Protein AF-W4KJT7-F1 (afdb_monomer_lite)

Radius of gyration: 11.75 Å; chains: 1; bounding box: 35×16×21 Å

pLDDT: mean 83.71, std 12.08, range [46.06, 92.5]

Structure (mmCIF, N/CA/C/O backbone):
data_AF-W4KJT7-F1
#
_entry.id   AF-W4KJT7-F1
#
loop_
_atom_site.group_PDB
_atom_site.id
_atom_site.type_symbol
_atom_site.label_atom_id
_atom_site.label_alt_id
_atom_site.label_comp_id
_atom_site.label_asym_id
_atom_site.label_entity_id
_atom_site.label_seq_id
_atom_site.pdbx_PDB_ins_code
_atom_site.Cartn_x
_atom_site.Cartn_y
_atom_site.Cartn_z
_atom_site.occupancy
_atom_site.B_iso_or_equiv
_atom_site.auth_seq_id
_atom_site.auth_comp_id
_atom_site.auth_asym_id
_atom_site.auth_atom_id
_atom_site.pdbx_PDB_model_num
ATOM 1 N N . MET A 1 1 ? 9.429 -7.532 9.141 1.00 59.66 1 MET A N 1
ATOM 2 C CA . MET A 1 1 ? 8.674 -6.337 8.698 1.00 59.66 1 MET A CA 1
ATOM 3 C C . MET A 1 1 ? 7.229 -6.746 8.454 1.00 59.66 1 MET A C 1
ATOM 5 O O . MET A 1 1 ? 7.020 -7.746 7.773 1.00 59.66 1 MET A O 1
ATOM 9 N N . ALA A 1 2 ? 6.264 -6.045 9.051 1.00 72.31 2 ALA A N 1
ATOM 10 C CA . ALA A 1 2 ? 4.837 -6.345 8.904 1.00 72.31 2 ALA A CA 1
ATOM 11 C C . ALA A 1 2 ? 4.328 -5.890 7.528 1.00 72.31 2 ALA A C 1
ATOM 13 O O . ALA A 1 2 ? 4.812 -4.888 7.017 1.00 72.31 2 ALA A O 1
ATOM 14 N N . LYS A 1 3 ? 3.402 -6.637 6.912 1.00 80.56 3 LYS A N 1
ATOM 15 C CA . LYS A 1 3 ? 2.748 -6.233 5.652 1.00 80.56 3 LYS A CA 1
ATOM 16 C C . LYS A 1 3 ? 1.927 -4.947 5.880 1.00 80.56 3 LYS A C 1
ATOM 18 O O . LYS A 1 3 ? 1.421 -4.804 6.993 1.00 80.56 3 LYS A O 1
ATOM 23 N N . PRO A 1 4 ? 1.766 -4.066 4.870 1.00 84.25 4 PRO A N 1
ATOM 24 C CA . PRO A 1 4 ? 0.858 -2.927 4.964 1.00 84.25 4 PRO A CA 1
ATOM 25 C C . PRO A 1 4 ? -0.543 -3.356 5.389 1.00 84.25 4 PRO A C 1
ATOM 27 O O . PRO A 1 4 ? -1.033 -4.425 5.003 1.00 84.25 4 PRO A O 1
ATOM 30 N N . THR A 1 5 ? -1.186 -2.507 6.172 1.00 87.19 5 THR A N 1
ATOM 31 C CA . THR A 1 5 ? -2.579 -2.664 6.560 1.00 87.19 5 THR A CA 1
ATOM 32 C C . THR A 1 5 ? -3.455 -2.470 5.320 1.00 87.19 5 THR A C 1
ATOM 34 O O . THR A 1 5 ? -3.268 -1.490 4.594 1.00 87.19 5 THR A O 1
ATOM 37 N N . PRO A 1 6 ? -4.411 -3.375 5.034 1.00 90.31 6 PRO A N 1
ATOM 38 C CA . PRO A 1 6 ? -5.344 -3.170 3.934 1.00 90.31 6 PRO A CA 1
ATOM 39 C C . PRO A 1 6 ? -6.110 -1.850 4.086 1.00 90.31 6 PRO A C 1
ATOM 41 O O . PRO A 1 6 ? -6.648 -1.565 5.155 1.00 90.31 6 PRO A O 1
ATOM 44 N N . PHE A 1 7 ? -6.179 -1.068 3.012 1.00 89.81 7 PHE A N 1
ATOM 45 C CA . PHE A 1 7 ? -6.822 0.240 2.978 1.00 89.81 7 PHE A CA 1
ATOM 46 C C . PHE A 1 7 ? -8.262 0.124 2.485 1.00 89.81 7 PHE A C 1
ATOM 48 O O . PHE A 1 7 ? -8.508 -0.367 1.387 1.00 89.81 7 PHE A O 1
ATOM 55 N N . ASP A 1 8 ? -9.215 0.585 3.286 1.00 88.44 8 ASP A N 1
ATOM 56 C CA . ASP A 1 8 ? -10.656 0.516 3.012 1.00 88.44 8 ASP A CA 1
ATOM 57 C C . ASP A 1 8 ? -11.235 1.819 2.425 1.00 88.44 8 ASP A C 1
ATOM 59 O O . ASP A 1 8 ? -12.447 1.942 2.253 1.00 88.44 8 ASP A O 1
ATOM 63 N N . GLY A 1 9 ? -10.383 2.804 2.121 1.00 85.19 9 GLY A N 1
ATOM 64 C CA . GLY A 1 9 ? -10.801 4.117 1.628 1.00 85.19 9 GLY A CA 1
ATOM 65 C C . GLY A 1 9 ? -11.082 5.149 2.724 1.00 85.19 9 GLY A C 1
ATOM 66 O O . GLY A 1 9 ? -11.420 6.294 2.407 1.00 85.19 9 GLY A O 1
ATOM 67 N N . ASN A 1 10 ? -10.931 4.803 4.007 1.00 87.81 10 ASN A N 1
ATOM 68 C CA . ASN A 1 10 ? -11.095 5.750 5.101 1.00 87.81 10 ASN A CA 1
ATOM 69 C C . ASN A 1 10 ? -10.031 6.854 5.048 1.00 87.81 10 ASN A C 1
ATOM 71 O O . ASN A 1 10 ? -8.846 6.625 5.294 1.00 87.81 10 ASN A O 1
ATOM 75 N N . ARG A 1 11 ? -10.474 8.095 4.819 1.00 86.38 11 ARG A N 1
ATOM 76 C CA . ARG A 1 11 ? -9.589 9.267 4.720 1.00 86.38 11 ARG A CA 1
ATOM 77 C C . ARG A 1 11 ? -8.692 9.470 5.942 1.00 86.38 11 ARG A C 1
ATOM 79 O O . ARG A 1 11 ? -7.586 9.972 5.790 1.00 86.38 11 ARG A O 1
ATOM 86 N N . LYS A 1 12 ? -9.137 9.063 7.138 1.00 90.25 12 LYS A N 1
ATOM 87 C CA . LYS A 1 12 ? -8.338 9.173 8.373 1.00 90.25 12 LYS A CA 1
ATOM 88 C C . LYS A 1 12 ? -7.111 8.257 8.370 1.00 90.25 12 LYS A C 1
ATOM 90 O O . LYS A 1 12 ? -6.182 8.499 9.126 1.00 90.25 12 LYS A O 1
ATOM 95 N N . GLN A 1 13 ? -7.122 7.209 7.549 1.00 88.19 13 GLN A N 1
ATOM 96 C CA . GLN A 1 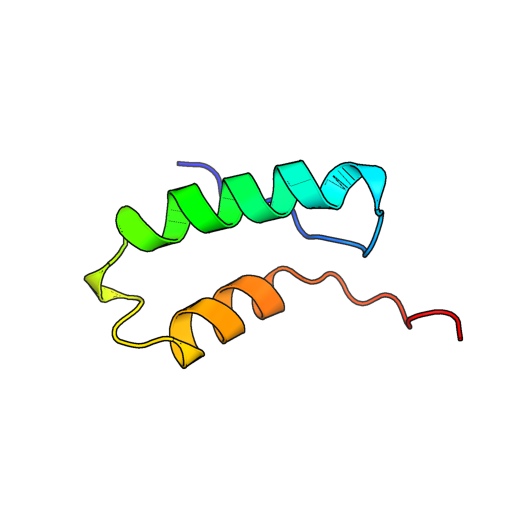13 ? -6.058 6.208 7.458 1.00 88.19 13 GLN A CA 1
ATOM 97 C C . GLN A 1 13 ? -5.195 6.384 6.202 1.00 88.19 13 GLN A C 1
ATOM 99 O O . GLN A 1 13 ? -4.220 5.657 6.033 1.00 88.19 13 GLN A O 1
ATOM 104 N N . THR A 1 14 ? -5.512 7.355 5.334 1.00 90.25 14 THR A N 1
ATOM 105 C CA . THR A 1 14 ? -4.783 7.586 4.078 1.00 90.25 14 THR A CA 1
ATOM 106 C C . THR A 1 14 ? -3.303 7.869 4.311 1.00 90.25 14 THR A C 1
ATOM 108 O O . THR A 1 14 ? -2.463 7.267 3.651 1.00 90.25 14 THR A O 1
ATOM 111 N N . GLU A 1 15 ? -2.962 8.759 5.248 1.00 92.44 15 GLU A N 1
ATOM 112 C CA . GLU A 1 15 ? -1.560 9.109 5.520 1.00 92.44 15 GLU A CA 1
ATOM 113 C C . GLU A 1 15 ? -0.770 7.912 6.050 1.00 92.44 15 GLU A C 1
ATOM 115 O O . GLU A 1 15 ? 0.324 7.632 5.563 1.00 92.44 15 GLU A O 1
ATOM 120 N N . GLN A 1 16 ? -1.356 7.160 6.986 1.00 92.50 16 GLN A N 1
ATOM 121 C CA . GLN A 1 16 ? -0.751 5.938 7.510 1.00 92.50 16 GLN A CA 1
ATOM 122 C C . GLN A 1 16 ? -0.524 4.913 6.393 1.00 92.50 16 GLN A C 1
ATOM 124 O O . GLN A 1 16 ? 0.568 4.363 6.275 1.00 92.50 16 GLN A O 1
ATOM 129 N N . PHE A 1 17 ? -1.529 4.687 5.546 1.00 91.44 17 PHE A N 1
ATOM 130 C CA . PHE A 1 17 ? -1.420 3.759 4.427 1.00 91.44 17 PHE A CA 1
ATOM 131 C C . PHE A 1 17 ? -0.302 4.162 3.456 1.00 91.44 17 PHE A C 1
ATOM 133 O O . PHE A 1 17 ? 0.540 3.336 3.105 1.00 91.44 17 PHE A O 1
ATOM 140 N N . LEU A 1 18 ? -0.247 5.437 3.055 1.00 91.38 18 LEU A N 1
ATOM 141 C CA . LEU A 1 18 ? 0.805 5.938 2.168 1.00 91.38 18 LEU A CA 1
ATOM 142 C C . LEU A 1 18 ? 2.193 5.787 2.797 1.00 91.38 18 LEU A C 1
ATOM 144 O O . LEU A 1 18 ? 3.125 5.372 2.110 1.00 91.38 18 LEU A O 1
ATOM 148 N N . HIS A 1 19 ? 2.319 6.055 4.096 1.00 92.25 19 HIS A N 1
ATOM 149 C CA . HIS A 1 19 ? 3.571 5.882 4.823 1.00 92.25 19 HIS A CA 1
ATOM 150 C C . HIS A 1 19 ? 4.028 4.413 4.855 1.00 92.25 19 HIS A C 1
ATOM 152 O O . HIS A 1 19 ? 5.189 4.115 4.582 1.00 92.25 19 HIS A O 1
ATOM 158 N N . GLU A 1 20 ? 3.119 3.470 5.114 1.00 91.94 20 GLU A N 1
ATOM 159 C CA . GLU A 1 20 ? 3.428 2.033 5.111 1.00 91.94 20 GLU A CA 1
ATOM 160 C C . GLU A 1 20 ? 3.873 1.530 3.724 1.00 91.94 20 GLU A C 1
ATOM 162 O O . GLU A 1 20 ? 4.784 0.700 3.618 1.00 91.94 20 GLU A O 1
ATOM 167 N N . ILE A 1 21 ? 3.271 2.047 2.647 1.00 91.00 21 ILE A N 1
ATOM 168 C CA . ILE A 1 21 ? 3.683 1.747 1.269 1.00 91.00 21 ILE A CA 1
ATOM 169 C C . ILE A 1 21 ? 5.065 2.340 0.963 1.00 91.00 21 ILE A C 1
ATOM 171 O O . ILE A 1 21 ? 5.914 1.643 0.395 1.00 91.00 21 ILE A O 1
ATOM 175 N N . ASP A 1 22 ? 5.318 3.584 1.369 1.00 89.75 22 ASP A N 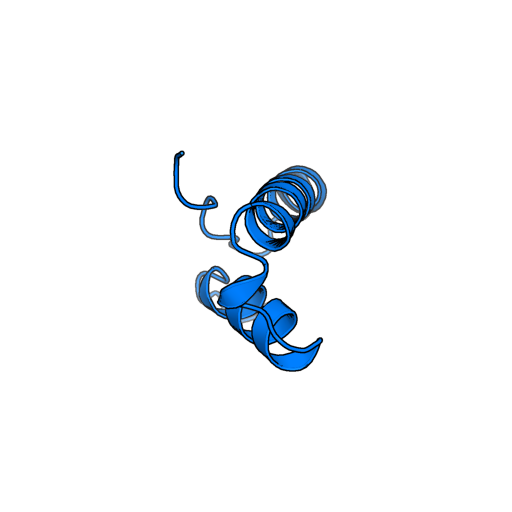1
ATOM 176 C CA . ASP A 1 22 ? 6.590 4.272 1.129 1.00 89.75 22 ASP A CA 1
ATOM 177 C C . ASP A 1 22 ? 7.764 3.628 1.882 1.00 89.75 22 ASP A C 1
ATOM 179 O O . ASP A 1 22 ? 8.879 3.605 1.377 1.00 89.75 22 ASP A O 1
ATOM 183 N N . LEU A 1 23 ? 7.523 2.985 3.029 1.00 89.69 23 LEU A N 1
ATOM 184 C CA . LEU A 1 23 ? 8.534 2.176 3.727 1.00 89.69 23 LEU A CA 1
ATOM 185 C C . LEU A 1 23 ? 8.833 0.834 3.024 1.00 89.69 23 LEU A C 1
ATOM 187 O O . LEU A 1 23 ? 9.954 0.311 3.081 1.00 89.69 23 LEU A O 1
ATOM 191 N N . MET A 1 24 ? 7.842 0.246 2.350 1.00 87.56 24 MET A N 1
ATOM 192 C CA . MET A 1 24 ? 7.951 -1.070 1.699 1.00 87.56 24 MET A CA 1
ATOM 193 C C . MET A 1 24 ? 8.678 -1.036 0.353 1.00 87.56 24 MET A C 1
ATOM 195 O O . MET A 1 24 ? 9.413 -1.965 0.011 1.00 87.56 24 MET A O 1
ATOM 199 N N . ILE A 1 25 ? 8.471 0.020 -0.429 1.00 85.44 25 ILE A N 1
ATOM 200 C CA . ILE A 1 25 ? 9.061 0.155 -1.765 1.00 85.44 25 ILE A CA 1
ATOM 201 C C . ILE A 1 25 ? 10.606 0.181 -1.741 1.00 85.44 25 ILE A C 1
ATOM 203 O O . ILE A 1 25 ? 11.219 -0.592 -2.485 1.00 85.44 25 ILE A O 1
ATOM 207 N N . PRO A 1 26 ? 11.279 1.008 -0.919 1.00 83.75 26 PRO A N 1
ATOM 208 C CA . PRO A 1 26 ? 12.736 1.089 -0.909 1.00 83.75 26 PRO A CA 1
ATOM 209 C C . PRO A 1 26 ? 13.383 -0.168 -0.320 1.00 83.75 26 PRO A C 1
ATOM 211 O O . PRO A 1 26 ? 14.423 -0.600 -0.814 1.00 83.75 26 PRO A O 1
ATOM 214 N N . THR A 1 27 ? 12.750 -0.808 0.670 1.00 84.38 27 THR A N 1
ATOM 215 C CA . THR A 1 27 ? 13.265 -2.039 1.300 1.00 84.38 27 THR A CA 1
ATOM 216 C C . THR A 1 27 ? 13.232 -3.254 0.371 1.00 84.38 27 THR A C 1
ATOM 218 O O . THR A 1 27 ? 13.946 -4.226 0.603 1.00 84.38 27 THR A O 1
ATOM 221 N N . ARG A 1 28 ? 12.441 -3.205 -0.708 1.00 84.00 28 ARG A N 1
ATOM 222 C CA . ARG A 1 28 ? 12.326 -4.272 -1.714 1.00 84.00 28 ARG A CA 1
ATOM 223 C C . ARG A 1 28 ? 12.503 -3.734 -3.127 1.00 84.00 28 ARG A C 1
ATOM 225 O O . ARG A 1 28 ? 11.798 -4.151 -4.041 1.00 84.00 28 ARG A O 1
ATOM 232 N N . LYS A 1 29 ? 13.455 -2.817 -3.319 1.00 82.06 29 LYS A N 1
ATOM 233 C CA . LYS A 1 29 ? 13.688 -2.125 -4.599 1.00 82.06 29 LYS A CA 1
ATOM 234 C C . LYS A 1 29 ? 13.746 -3.068 -5.812 1.00 82.06 29 LYS A C 1
ATOM 236 O O . LYS A 1 29 ? 13.284 -2.701 -6.883 1.00 82.06 29 LYS A O 1
ATOM 241 N N . HIS A 1 30 ? 14.277 -4.282 -5.647 1.00 87.19 30 HIS A N 1
ATOM 242 C CA . HIS A 1 30 ? 14.397 -5.280 -6.721 1.00 87.19 30 HIS A CA 1
ATOM 243 C C . HIS A 1 30 ? 13.041 -5.852 -7.173 1.00 87.19 30 HIS A C 1
ATOM 245 O O . HIS A 1 30 ? 12.908 -6.269 -8.316 1.00 87.19 30 HIS A O 1
ATOM 251 N N . ASN A 1 31 ? 12.023 -5.815 -6.308 1.00 84.38 31 ASN A N 1
ATOM 252 C CA . ASN A 1 31 ? 10.657 -6.247 -6.617 1.00 84.38 31 ASN A CA 1
ATOM 253 C C . ASN A 1 31 ? 9.828 -5.139 -7.291 1.00 84.38 31 ASN A C 1
ATOM 255 O O . ASN A 1 31 ? 8.708 -5.395 -7.725 1.00 84.38 31 ASN A O 1
ATOM 259 N N . PHE A 1 32 ? 10.357 -3.912 -7.354 1.00 87.81 32 PHE A N 1
ATOM 260 C CA . PHE A 1 32 ? 9.671 -2.727 -7.872 1.00 87.81 32 PHE A CA 1
ATOM 261 C C . PHE A 1 32 ? 10.513 -2.027 -8.953 1.00 87.81 32 PHE A C 1
ATOM 263 O O . PHE A 1 32 ? 10.969 -0.896 -8.738 1.00 87.81 32 PHE A O 1
ATOM 270 N N . PRO A 1 33 ? 10.758 -2.699 -10.096 1.00 87.94 33 PRO A N 1
ATOM 271 C CA . PRO A 1 33 ? 11.640 -2.204 -11.156 1.00 87.94 33 PRO A CA 1
ATOM 272 C C . PRO A 1 33 ? 11.154 -0.900 -11.802 1.00 87.94 33 PRO A C 1
ATOM 274 O O . PRO A 1 33 ? 11.959 -0.138 -12.332 1.00 87.94 33 PRO A O 1
ATOM 277 N N . ASP A 1 34 ? 9.857 -0.606 -11.728 1.00 90.38 34 ASP A N 1
ATOM 278 C CA . ASP A 1 34 ? 9.240 0.541 -12.386 1.00 90.38 34 ASP A CA 1
ATOM 279 C C . ASP A 1 34 ? 8.100 1.146 -11.545 1.00 90.38 34 ASP A C 1
ATOM 281 O O . ASP A 1 34 ? 7.791 0.717 -10.432 1.00 90.38 34 ASP A O 1
ATOM 285 N N . LYS A 1 35 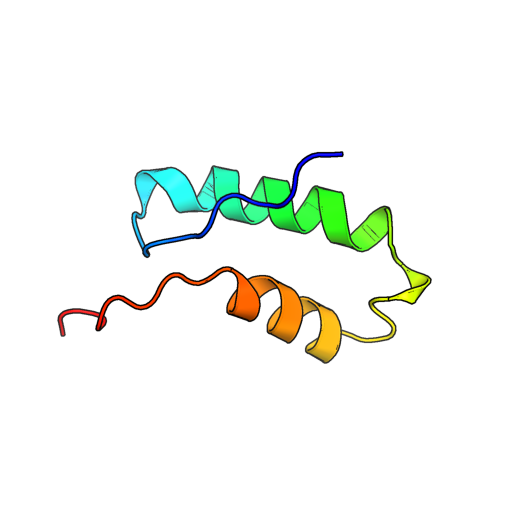? 7.479 2.209 -12.061 1.00 89.19 35 LYS A N 1
ATOM 286 C CA . LYS A 1 35 ? 6.372 2.889 -11.379 1.00 89.19 35 LYS A CA 1
ATOM 287 C C . LYS A 1 35 ? 5.087 2.050 -11.367 1.00 89.19 35 LYS A C 1
ATOM 289 O O . LYS A 1 35 ? 4.325 2.145 -10.408 1.00 89.19 35 LYS A O 1
ATOM 294 N N . PHE A 1 36 ? 4.847 1.231 -12.390 1.00 90.38 36 PHE A N 1
ATOM 295 C CA . PHE A 1 36 ? 3.646 0.402 -12.495 1.00 90.38 36 PHE A CA 1
ATOM 296 C C . PHE A 1 36 ? 3.620 -0.676 -11.417 1.00 90.38 36 PHE A C 1
ATOM 298 O O . PHE A 1 36 ? 2.608 -0.833 -10.745 1.00 90.38 36 PHE A O 1
ATOM 305 N N . THR A 1 37 ? 4.740 -1.356 -11.181 1.00 91.12 37 THR A N 1
ATOM 306 C CA . THR A 1 37 ? 4.864 -2.376 -10.125 1.00 91.12 37 THR A CA 1
ATOM 307 C C . THR A 1 37 ? 4.636 -1.799 -8.725 1.00 91.12 37 THR A C 1
ATOM 309 O O . THR A 1 37 ? 3.993 -2.440 -7.894 1.00 91.12 37 THR A O 1
ATOM 312 N N . LYS A 1 38 ? 5.060 -0.552 -8.474 1.00 90.75 38 LYS A N 1
ATOM 313 C CA . LYS A 1 38 ? 4.763 0.179 -7.225 1.00 90.75 38 LYS A CA 1
ATOM 314 C C . LYS A 1 38 ? 3.273 0.485 -7.070 1.00 90.75 38 LYS A C 1
ATOM 316 O O . LYS A 1 38 ? 2.714 0.284 -5.995 1.00 90.75 38 LYS A O 1
ATOM 321 N N . ILE A 1 39 ? 2.628 0.950 -8.142 1.00 90.56 39 ILE A N 1
ATOM 322 C CA . ILE A 1 39 ? 1.189 1.250 -8.147 1.00 90.56 39 ILE A CA 1
ATOM 323 C C . ILE A 1 39 ? 0.380 -0.036 -7.958 1.00 90.56 39 ILE A C 1
ATOM 325 O O . ILE A 1 39 ? -0.484 -0.084 -7.089 1.00 90.56 39 ILE A O 1
ATOM 329 N N . ALA A 1 40 ? 0.692 -1.095 -8.708 1.00 91.06 40 ALA A N 1
ATOM 330 C CA . ALA A 1 40 ? 0.033 -2.393 -8.597 1.00 91.06 40 ALA A CA 1
ATOM 331 C C . ALA A 1 40 ? 0.148 -2.969 -7.178 1.00 91.06 40 ALA A C 1
ATOM 333 O O . ALA A 1 40 ? -0.827 -3.488 -6.637 1.00 91.06 40 ALA A O 1
ATOM 334 N N . TYR A 1 41 ? 1.311 -2.812 -6.541 1.00 90.38 41 TYR A N 1
ATOM 335 C CA . TYR A 1 41 ? 1.499 -3.187 -5.145 1.00 90.38 41 TYR A CA 1
ATOM 336 C C . TYR A 1 41 ? 0.584 -2.405 -4.208 1.00 90.38 41 TYR A C 1
ATOM 338 O O . TYR A 1 41 ? -0.147 -3.029 -3.449 1.00 90.38 41 TYR A O 1
ATOM 346 N N . ALA A 1 42 ? 0.551 -1.073 -4.285 1.00 90.31 42 ALA A N 1
ATOM 347 C CA . ALA A 1 42 ? -0.357 -0.272 -3.463 1.00 90.31 42 ALA A CA 1
ATOM 348 C C . ALA A 1 42 ? -1.834 -0.664 -3.681 1.00 90.31 42 ALA A C 1
ATOM 350 O O . ALA A 1 42 ? -2.574 -0.850 -2.717 1.00 90.31 42 ALA A O 1
ATOM 351 N N . LEU A 1 43 ? -2.243 -0.875 -4.937 1.00 90.00 43 LEU A N 1
ATOM 352 C CA . LEU A 1 43 ? -3.597 -1.308 -5.295 1.00 90.00 43 LEU A CA 1
ATOM 353 C C . LEU A 1 43 ? -3.950 -2.688 -4.724 1.00 90.00 43 LEU A C 1
ATOM 355 O O . LEU A 1 43 ? -5.085 -2.896 -4.310 1.00 90.00 43 LEU A O 1
ATOM 359 N N . SER A 1 44 ? -2.991 -3.617 -4.637 1.00 89.88 44 SER A N 1
ATOM 360 C CA . SER A 1 44 ? -3.218 -4.949 -4.050 1.00 89.88 44 SER A CA 1
ATOM 361 C C . SER A 1 44 ? -3.611 -4.924 -2.566 1.00 89.88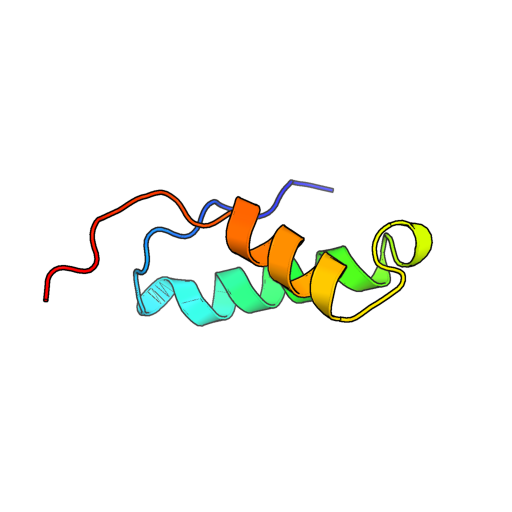 44 SER A C 1
ATOM 363 O O . SER A 1 44 ? -4.165 -5.901 -2.066 1.00 89.88 44 SER A O 1
ATOM 365 N N . TYR A 1 45 ? -3.355 -3.811 -1.869 1.00 90.31 45 TYR A N 1
ATOM 366 C CA . TYR A 1 45 ? -3.765 -3.598 -0.479 1.00 90.31 45 TYR A CA 1
ATOM 367 C C . TYR A 1 45 ? -5.070 -2.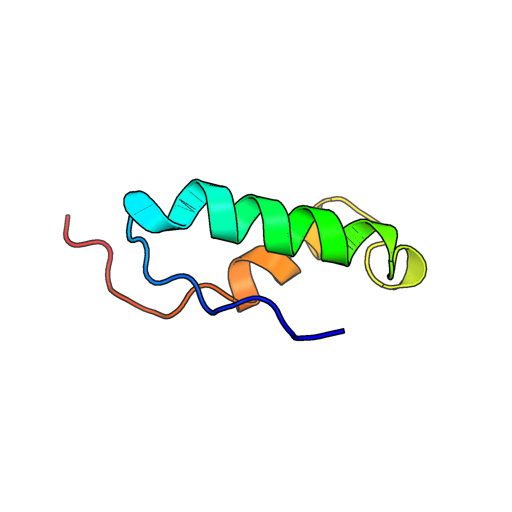810 -0.357 1.00 90.31 45 TYR A C 1
ATOM 369 O O . TYR A 1 45 ? -5.535 -2.594 0.759 1.00 90.31 45 TYR A O 1
ATOM 377 N N . MET A 1 46 ? -5.697 -2.404 -1.463 1.00 88.62 46 MET A N 1
ATOM 378 C CA . MET A 1 46 ? -7.038 -1.831 -1.408 1.00 88.62 46 MET A CA 1
ATOM 379 C C . MET A 1 46 ? -8.044 -2.936 -1.090 1.00 88.62 46 MET A C 1
ATOM 381 O O . MET A 1 46 ? -8.230 -3.886 -1.851 1.00 88.62 46 MET A O 1
ATOM 385 N N . LYS A 1 47 ? -8.702 -2.821 0.060 1.00 83.12 47 LYS A N 1
ATOM 386 C CA . LYS A 1 47 ? -9.777 -3.717 0.465 1.00 83.12 47 LYS A CA 1
ATOM 387 C C . LYS A 1 47 ? -11.054 -3.248 -0.222 1.00 83.12 47 LYS A C 1
ATOM 389 O O . LYS A 1 47 ? -11.497 -2.125 -0.007 1.00 83.12 47 LYS A O 1
ATOM 394 N N . GLY A 1 48 ? -11.618 -4.111 -1.066 1.00 65.69 48 GLY A N 1
ATOM 395 C CA . GLY A 1 48 ? -12.799 -3.814 -1.870 1.00 65.69 48 GLY A CA 1
ATOM 396 C C . GLY A 1 48 ? -13.980 -3.330 -1.030 1.00 6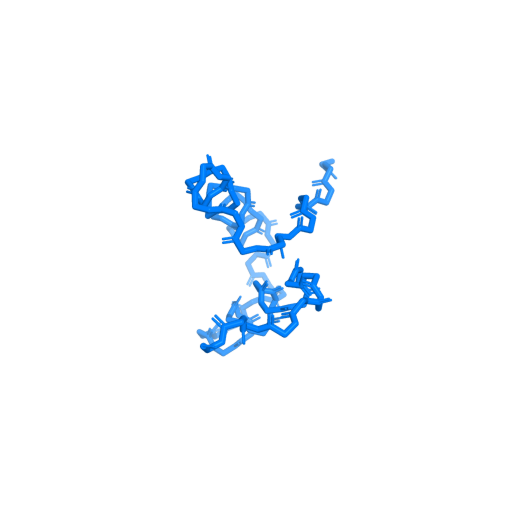5.69 48 GLY A C 1
ATOM 397 O O . GLY A 1 48 ? -14.678 -4.122 -0.403 1.00 65.69 48 GLY A O 1
ATOM 398 N N . GLY A 1 49 ? -14.210 -2.025 -1.061 1.00 57.12 49 GLY A N 1
ATOM 399 C CA . GLY A 1 49 ? -15.507 -1.406 -0.862 1.00 57.12 49 GLY A CA 1
ATOM 400 C C . GLY A 1 49 ? -15.842 -0.680 -2.154 1.00 57.12 49 GLY A C 1
ATOM 401 O O . GLY A 1 49 ? -14.989 0.014 -2.708 1.00 57.12 49 GLY A O 1
ATOM 402 N N . SER A 1 50 ? -17.057 -0.854 -2.668 1.00 53.91 50 SER A N 1
ATOM 403 C CA . SER A 1 50 ? -17.560 0.017 -3.724 1.00 53.91 50 SER A CA 1
ATOM 404 C C . SER A 1 50 ? -17.389 1.448 -3.228 1.00 53.91 50 SER A C 1
ATOM 406 O O . SER A 1 50 ? -17.904 1.771 -2.153 1.00 53.91 50 SER A O 1
ATOM 408 N N . ALA A 1 51 ? -16.659 2.292 -3.963 1.00 53.56 51 ALA A N 1
ATOM 409 C CA . ALA A 1 51 ? -16.759 3.725 -3.744 1.00 53.56 51 ALA A CA 1
ATOM 410 C C . ALA A 1 51 ? -18.258 4.035 -3.807 1.00 53.56 51 ALA A C 1
ATOM 412 O O . ALA A 1 51 ? -18.883 3.816 -4.844 1.00 53.56 51 ALA A O 1
ATOM 413 N N . ARG A 1 52 ? -18.867 4.392 -2.670 1.00 46.06 52 ARG A N 1
ATOM 414 C CA . ARG A 1 52 ? -20.254 4.849 -2.673 1.00 46.06 52 ARG A CA 1
ATOM 415 C C . ARG A 1 52 ? -20.214 6.195 -3.385 1.00 46.06 52 ARG A C 1
ATOM 417 O O . ARG A 1 52 ? -19.733 7.168 -2.807 1.00 46.06 52 ARG A O 1
ATOM 424 N N . ILE A 1 53 ? -20.566 6.158 -4.667 1.00 46.91 53 ILE A N 1
ATOM 425 C CA . ILE A 1 53 ? -20.863 7.324 -5.499 1.00 46.91 53 ILE A CA 1
ATOM 426 C C . ILE A 1 53 ? -22.108 7.989 -4.916 1.00 46.91 53 ILE A C 1
ATOM 428 O O . ILE A 1 53 ? -23.032 7.233 -4.529 1.00 46.91 53 ILE A O 1
#

Sequence (53 aa):
MAKPTPFDGNRKQTEQFLHEIDLMIPTRKHNFPDKFTKIAYALSYMKGGSARI

Foldseek 3Di:
DDQQAQDAPPPVCVVVRVVNLVVPCVVPVVQDVDPVSSVVSSVVSHDDDPPPD

Organism: Heterobasidion irregulare (strain TC 32-1) (NCBI:txid747525)

Secondary structure (DSSP, 8-state):
-PPPPPB-S-GGGHHHHHHHHHHHHHHTGGG--SHHHHHHHHHHTB-------